Protein AF-A0A7X3FVM3-F1 (afdb_monomer)

Radius of gyration: 12.15 Å; Cα contacts (8 Å, |Δi|>4): 52; chains: 1; bounding box: 27×32×29 Å

Foldseek 3Di:
DDDDPEDEFDPVQLDDDDPCSVVGPGPLLVQLQDPVDDDPDYDYDDDDDDDPSNVVSVVSSVPRDD

pLDDT: mean 78.09, std 10.25, range [43.81, 89.88]

Mean predicted aligned error: 6.64 Å

Sequence (66 aa):
MIRKNTVVIGTQLDNGKGSARRQKWRPTVALTQHEDVVIDRLELLYNGEPTALLDQVMQDIGTVHA

Organism: NCBI:txid2683234

Secondary structure (DSSP, 8-state):
-PPP-EEE--TTTS---TGGGGGS--HHHHGGG-TT---S--EEE--SS--HHHHHHHHHHHT---

Structure (mmCIF, N/CA/C/O backbone):
data_AF-A0A7X3FVM3-F1
#
_entry.id   AF-A0A7X3FVM3-F1
#
loop_
_atom_site.group_PDB
_atom_site.id
_atom_site.type_symbol
_atom_site.label_atom_id
_atom_site.label_alt_id
_atom_site.label_comp_id
_atom_site.label_asym_id
_atom_site.label_entity_id
_atom_site.label_seq_id
_atom_site.pdbx_PDB_ins_code
_atom_site.Cartn_x
_atom_site.Cartn_y
_atom_site.Cartn_z
_atom_site.occupancy
_atom_site.B_iso_or_equiv
_atom_site.auth_seq_id
_atom_site.auth_comp_id
_atom_site.auth_asym_id
_atom_site.auth_atom_id
_atom_site.pdbx_PDB_model_num
ATOM 1 N N . MET A 1 1 ? -3.938 -20.550 17.254 1.00 43.81 1 MET A N 1
ATOM 2 C CA . MET A 1 1 ? -3.170 -20.143 16.055 1.00 43.81 1 MET A CA 1
ATOM 3 C C . MET A 1 1 ? -3.355 -18.650 15.861 1.00 43.81 1 MET A C 1
ATOM 5 O O . MET A 1 1 ? -4.492 -18.225 15.707 1.00 43.81 1 MET A O 1
ATOM 9 N N . ILE A 1 2 ? -2.281 -17.861 15.909 1.00 58.06 2 ILE A N 1
ATOM 10 C CA . ILE A 1 2 ? -2.337 -16.438 15.548 1.00 58.06 2 ILE A CA 1
ATOM 11 C C . ILE A 1 2 ? -2.418 -16.377 14.021 1.00 58.06 2 ILE A C 1
ATOM 13 O O . ILE A 1 2 ? -1.524 -16.885 13.342 1.00 58.06 2 ILE A O 1
ATOM 17 N N . ARG A 1 3 ? -3.508 -15.830 13.475 1.00 56.44 3 ARG A N 1
ATOM 18 C CA . ARG A 1 3 ? -3.616 -15.585 12.033 1.00 56.44 3 ARG A CA 1
ATOM 19 C C . ARG A 1 3 ? -2.731 -14.389 11.695 1.00 56.44 3 ARG A C 1
ATOM 21 O O . ARG A 1 3 ? -2.861 -1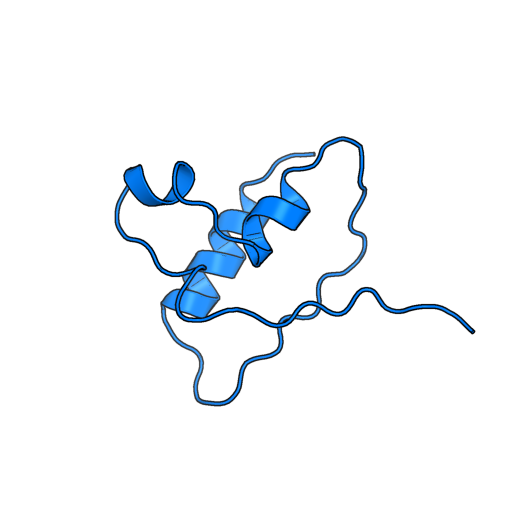3.341 12.314 1.00 56.44 3 ARG A O 1
ATOM 28 N N . LYS A 1 4 ? -1.821 -14.563 10.741 1.00 54.38 4 LYS A N 1
ATOM 29 C CA . LYS A 1 4 ? -1.069 -13.456 10.148 1.00 54.38 4 LYS A CA 1
ATOM 30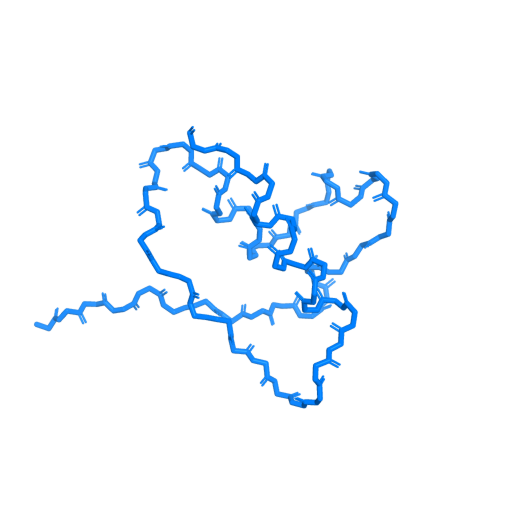 C C . LYS A 1 4 ? -1.859 -12.948 8.948 1.00 54.38 4 LYS A C 1
ATOM 32 O O . LYS A 1 4 ? -2.199 -13.742 8.073 1.00 54.38 4 LYS A O 1
ATOM 37 N N . ASN A 1 5 ? -2.151 -11.652 8.912 1.00 58.28 5 ASN A N 1
ATOM 38 C CA . ASN A 1 5 ? -2.729 -11.009 7.735 1.00 58.28 5 ASN A CA 1
ATOM 39 C C . ASN A 1 5 ? -1.591 -10.698 6.754 1.00 58.28 5 ASN A C 1
ATOM 41 O O . ASN A 1 5 ? -1.030 -9.608 6.751 1.00 58.28 5 ASN A O 1
ATOM 45 N N . THR A 1 6 ? -1.195 -11.699 5.970 1.00 58.03 6 THR A N 1
ATOM 46 C CA . THR A 1 6 ? -0.161 -11.560 4.934 1.00 58.03 6 THR A CA 1
ATOM 47 C C . THR A 1 6 ? -0.806 -11.097 3.626 1.00 58.03 6 THR A C 1
ATOM 49 O O . THR A 1 6 ? -1.800 -11.681 3.193 1.00 58.03 6 THR A O 1
ATOM 52 N N . VAL A 1 7 ? -0.241 -10.069 2.984 1.00 64.81 7 VAL A N 1
ATOM 53 C CA . VAL A 1 7 ? -0.757 -9.493 1.731 1.00 64.81 7 VAL A CA 1
ATOM 54 C C . VAL A 1 7 ? 0.295 -9.629 0.637 1.00 64.81 7 VAL A C 1
ATOM 56 O O . VAL A 1 7 ? 1.437 -9.215 0.785 1.00 64.81 7 VAL A O 1
ATOM 59 N N . VAL A 1 8 ? -0.087 -10.205 -0.497 1.00 64.44 8 VAL A N 1
ATOM 60 C CA . VAL A 1 8 ? 0.784 -10.278 -1.676 1.00 64.44 8 VAL A CA 1
ATOM 61 C C . VAL A 1 8 ? 0.553 -9.035 -2.530 1.00 64.44 8 VAL A C 1
ATOM 63 O O . VAL A 1 8 ? -0.598 -8.668 -2.768 1.00 64.44 8 VAL A O 1
ATOM 66 N N . ILE A 1 9 ? 1.625 -8.394 -3.006 1.00 67.75 9 ILE A N 1
ATOM 67 C CA . ILE A 1 9 ? 1.498 -7.255 -3.925 1.00 67.75 9 ILE A CA 1
ATOM 68 C C . ILE A 1 9 ? 1.057 -7.759 -5.296 1.00 67.75 9 ILE A C 1
ATOM 70 O O . ILE A 1 9 ? 1.743 -8.566 -5.928 1.00 67.75 9 ILE A O 1
ATOM 74 N N . GLY A 1 10 ? -0.056 -7.226 -5.797 1.00 67.06 10 GLY A N 1
ATOM 75 C CA . GLY A 1 10 ? -0.490 -7.452 -7.167 1.00 67.06 10 GLY A CA 1
ATOM 76 C C . GLY A 1 10 ? 0.191 -6.461 -8.106 1.00 67.06 10 GLY A C 1
ATOM 77 O O . GLY A 1 10 ? -0.296 -5.350 -8.293 1.00 67.06 10 GLY A O 1
ATOM 78 N N . THR A 1 11 ? 1.280 -6.858 -8.769 1.00 71.12 11 THR A N 1
ATOM 79 C CA . THR A 1 11 ? 2.078 -5.962 -9.638 1.00 71.12 11 THR A CA 1
ATOM 80 C C . THR A 1 11 ? 1.283 -5.268 -10.752 1.00 71.12 11 THR A C 1
ATOM 82 O O . THR A 1 11 ? 1.696 -4.219 -11.241 1.00 71.12 11 THR A O 1
ATOM 85 N N . GLN A 1 12 ? 0.133 -5.813 -11.157 1.00 76.56 12 GLN A N 1
ATOM 86 C CA . GLN A 1 12 ? -0.711 -5.248 -12.211 1.00 76.56 12 GLN A CA 1
ATOM 87 C C . GLN A 1 12 ? -1.750 -4.241 -11.685 1.00 76.56 12 GLN A C 1
ATOM 89 O O . GLN A 1 12 ? -1.942 -3.167 -12.272 1.00 76.56 12 GLN A O 1
ATOM 94 N N . LEU A 1 13 ? -2.417 -4.556 -10.573 1.00 80.44 13 LEU A N 1
ATOM 95 C CA . LEU A 1 13 ? -3.468 -3.701 -10.019 1.00 80.44 13 LEU A CA 1
ATOM 96 C C . LEU A 1 13 ? -2.887 -2.567 -9.178 1.00 80.44 13 LEU A C 1
ATOM 98 O O . LEU A 1 13 ? -3.339 -1.437 -9.341 1.00 80.44 13 LEU A O 1
ATOM 102 N N . ASP A 1 14 ? -1.821 -2.818 -8.415 1.00 82.81 14 ASP A N 1
ATOM 103 C CA . ASP A 1 14 ? -1.139 -1.799 -7.610 1.00 82.81 14 ASP A CA 1
ATOM 104 C C . ASP A 1 14 ? -0.301 -0.813 -8.441 1.00 82.81 14 ASP A C 1
ATOM 106 O O . ASP A 1 14 ? 0.177 0.192 -7.913 1.00 82.81 14 ASP A O 1
ATOM 110 N N . ASN A 1 15 ? -0.156 -1.042 -9.748 1.00 78.50 15 ASN A N 1
ATOM 111 C CA . ASN A 1 15 ? 0.550 -0.135 -10.649 1.00 78.50 15 ASN A CA 1
ATOM 112 C C . ASN A 1 15 ? -0.310 1.078 -11.049 1.00 78.50 15 ASN A C 1
ATOM 114 O O . ASN A 1 15 ? -1.511 0.962 -11.308 1.00 78.50 15 ASN A O 1
ATOM 118 N N . GLY A 1 16 ? 0.312 2.248 -11.170 1.00 76.06 16 GLY A N 1
ATOM 119 C CA . GLY A 1 16 ? -0.328 3.481 -11.620 1.00 76.06 16 GLY A CA 1
ATOM 120 C C . GLY A 1 16 ? 0.645 4.657 -11.619 1.00 76.06 16 GLY A C 1
ATOM 121 O O . GLY A 1 16 ? 1.599 4.678 -10.847 1.00 76.06 16 GLY A O 1
ATOM 122 N N . LYS A 1 17 ? 0.400 5.654 -12.475 1.00 74.25 17 LYS A N 1
ATOM 123 C CA . LYS A 1 17 ? 1.240 6.856 -12.607 1.00 74.25 17 LYS A CA 1
ATOM 124 C C . LYS A 1 17 ? 0.450 8.123 -12.289 1.00 74.25 17 LYS A C 1
ATOM 126 O O . LYS A 1 17 ? -0.762 8.177 -12.493 1.00 74.25 17 LYS A O 1
ATOM 131 N N . GLY A 1 18 ? 1.157 9.152 -11.824 1.00 80.00 18 GLY A N 1
ATOM 132 C CA . GLY A 1 18 ? 0.584 10.475 -11.570 1.00 80.00 18 GLY A CA 1
ATOM 133 C C . GLY A 1 18 ? -0.448 10.491 -10.439 1.00 80.00 18 GLY A C 1
ATOM 134 O O . GLY A 1 18 ? -0.510 9.570 -9.624 1.00 80.00 18 GLY A O 1
ATOM 135 N N . SER A 1 19 ? -1.245 11.557 -10.375 1.00 77.19 19 SER A N 1
ATOM 136 C CA . SER A 1 19 ? -2.299 11.750 -9.366 1.00 77.19 19 SER A CA 1
ATOM 137 C C . SER A 1 19 ? -3.480 10.789 -9.544 1.00 77.19 19 SER A C 1
ATOM 139 O O . SER A 1 19 ? -4.070 10.358 -8.554 1.00 77.19 19 SER A O 1
ATOM 141 N N . ALA A 1 20 ? -3.772 10.380 -10.784 1.00 79.88 20 ALA A N 1
ATOM 142 C CA . ALA A 1 20 ? -4.857 9.455 -11.122 1.00 79.88 20 ALA A CA 1
ATOM 143 C C . ALA A 1 20 ? -4.713 8.077 -10.451 1.00 79.88 20 ALA A C 1
ATOM 145 O O . ALA A 1 20 ? -5.706 7.385 -10.239 1.00 79.88 20 ALA A O 1
ATOM 146 N N . ARG A 1 21 ? -3.496 7.686 -10.040 1.00 81.25 21 ARG A N 1
ATOM 147 C CA . ARG A 1 21 ? -3.257 6.412 -9.344 1.00 81.25 21 ARG A CA 1
ATOM 148 C C . ARG A 1 21 ? -4.065 6.254 -8.055 1.00 81.25 21 ARG A C 1
ATOM 150 O O . ARG A 1 21 ? -4.371 5.129 -7.687 1.00 81.25 21 ARG A O 1
ATOM 157 N N . ARG A 1 22 ? -4.387 7.361 -7.374 1.00 75.50 22 ARG A N 1
ATOM 158 C CA . ARG A 1 22 ? -5.155 7.350 -6.118 1.00 75.50 22 ARG A CA 1
ATOM 159 C C . ARG A 1 22 ? -6.622 6.984 -6.335 1.00 75.50 22 ARG A C 1
ATOM 161 O O . ARG A 1 22 ? -7.275 6.552 -5.402 1.00 75.50 22 ARG A O 1
ATOM 168 N N . GLN A 1 23 ? -7.119 7.157 -7.559 1.00 78.94 23 GLN A N 1
ATOM 169 C CA . GLN A 1 23 ? -8.491 6.826 -7.946 1.00 78.94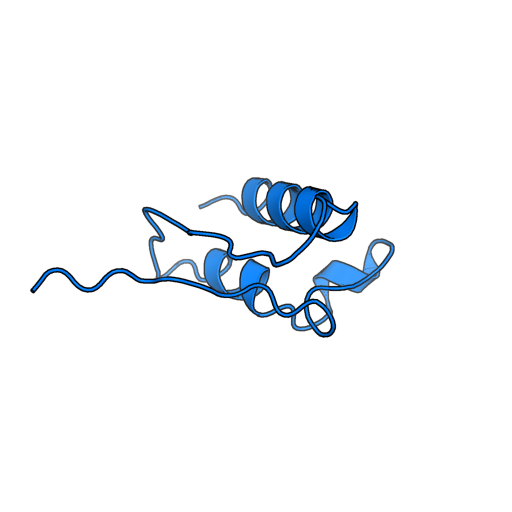 23 GLN A CA 1
ATOM 170 C C . GLN A 1 23 ? -8.605 5.396 -8.497 1.00 78.94 23 GLN A C 1
ATOM 172 O O . GLN A 1 23 ? -9.707 4.893 -8.695 1.00 78.94 23 GLN A O 1
ATOM 177 N N . LYS A 1 24 ? -7.474 4.729 -8.767 1.00 83.56 24 LYS A N 1
ATOM 178 C CA . LYS A 1 24 ? -7.449 3.336 -9.213 1.00 83.56 24 LYS A CA 1
ATOM 179 C C . LYS A 1 24 ? -7.605 2.417 -8.003 1.00 83.56 24 LYS A C 1
ATOM 181 O O . LYS A 1 24 ? -6.958 2.625 -6.980 1.00 83.56 24 LYS A O 1
ATOM 186 N N . TRP A 1 25 ? -8.397 1.359 -8.151 1.00 80.06 25 TRP A N 1
ATOM 187 C CA . TRP A 1 25 ? -8.474 0.309 -7.141 1.00 80.06 25 TRP A CA 1
ATOM 188 C C . TRP A 1 25 ? -7.149 -0.466 -7.079 1.00 80.06 25 TRP A C 1
ATOM 190 O O . TRP A 1 25 ? -6.813 -1.229 -7.988 1.00 80.06 25 TRP A O 1
ATOM 200 N N . ARG A 1 26 ? -6.372 -0.199 -6.023 1.00 88.44 26 ARG A N 1
ATOM 201 C CA . ARG A 1 26 ? -5.043 -0.765 -5.756 1.00 88.44 26 ARG A CA 1
ATOM 202 C C . ARG A 1 26 ? -5.120 -1.571 -4.462 1.00 88.44 26 ARG A C 1
ATOM 204 O O . ARG A 1 26 ? -5.135 -0.960 -3.396 1.00 88.44 26 ARG A O 1
ATOM 211 N N . PRO A 1 27 ? -5.267 -2.901 -4.533 1.00 85.94 27 PRO A N 1
ATOM 212 C CA . PRO A 1 27 ? -5.724 -3.702 -3.403 1.00 85.94 27 PRO A CA 1
ATOM 213 C C . PRO A 1 27 ? -4.787 -3.630 -2.192 1.00 85.94 27 PRO A C 1
ATOM 215 O O . PRO A 1 27 ? -5.278 -3.581 -1.068 1.00 85.94 27 PRO A O 1
ATOM 218 N N . THR A 1 28 ? -3.466 -3.558 -2.387 1.00 87.38 28 THR A N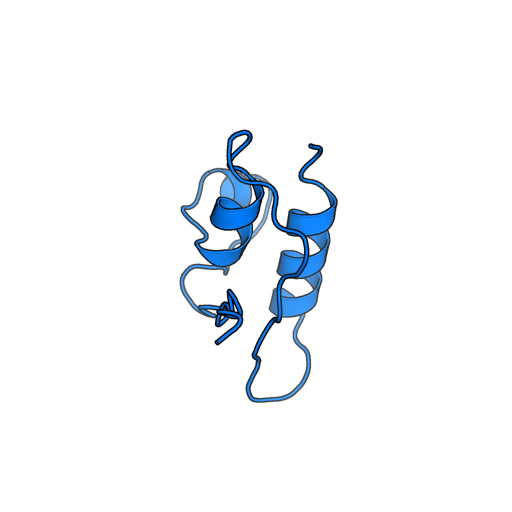 1
ATOM 219 C CA . THR A 1 28 ? -2.524 -3.471 -1.262 1.00 87.38 28 THR A CA 1
ATOM 220 C C . THR A 1 28 ? -2.628 -2.129 -0.535 1.00 87.38 28 THR A C 1
ATOM 222 O O . THR A 1 28 ? -2.590 -2.102 0.691 1.00 87.38 28 THR A O 1
ATOM 225 N N . VAL A 1 29 ? -2.799 -1.025 -1.268 1.00 88.00 29 VAL A N 1
ATOM 226 C CA . VAL A 1 29 ? -2.950 0.317 -0.673 1.00 88.00 29 VAL A CA 1
ATOM 227 C C . VAL A 1 29 ? -4.355 0.520 -0.103 1.00 88.00 29 VAL A C 1
ATOM 229 O O . VAL A 1 29 ? -4.506 1.087 0.969 1.00 88.00 29 VAL A O 1
ATOM 232 N N . ALA A 1 30 ? -5.391 0.032 -0.787 1.00 86.50 30 ALA A N 1
ATOM 233 C CA . ALA A 1 30 ? -6.778 0.156 -0.341 1.00 86.50 30 ALA A CA 1
ATOM 234 C C . ALA A 1 30 ? -7.002 -0.511 1.025 1.00 86.50 30 ALA A C 1
ATOM 236 O O . ALA A 1 30 ? -7.736 0.027 1.845 1.00 86.50 30 ALA A O 1
ATOM 237 N N . LEU A 1 31 ? -6.312 -1.624 1.307 1.00 84.50 31 LEU A N 1
ATOM 238 C CA . LEU A 1 31 ? -6.355 -2.274 2.619 1.00 84.50 31 LEU A CA 1
ATOM 239 C C . LEU A 1 31 ? -5.981 -1.332 3.769 1.00 84.50 31 LEU A C 1
ATOM 241 O O . LEU A 1 31 ? -6.572 -1.438 4.836 1.00 84.50 31 LEU A O 1
ATOM 245 N N . THR A 1 32 ? -5.041 -0.408 3.559 1.00 85.25 32 THR A N 1
ATOM 246 C CA . THR A 1 32 ? -4.596 0.520 4.608 1.00 85.25 32 THR A CA 1
ATOM 247 C C . THR A 1 32 ? -5.463 1.775 4.701 1.00 85.25 32 THR A C 1
ATOM 249 O O . THR A 1 32 ? -5.254 2.566 5.608 1.00 85.25 32 THR A O 1
ATOM 252 N N . GLN A 1 33 ? -6.420 1.967 3.785 1.00 84.88 33 GLN A N 1
ATOM 253 C CA . GLN A 1 33 ? -7.331 3.122 3.730 1.00 84.88 33 GLN A CA 1
ATOM 254 C C . GLN A 1 33 ? -8.653 2.901 4.474 1.00 84.88 33 GLN A C 1
ATOM 256 O O . GLN A 1 33 ? -9.481 3.806 4.526 1.00 84.88 33 GLN A O 1
ATOM 261 N N . HIS A 1 34 ? -8.877 1.708 5.025 1.00 84.38 34 HIS A N 1
ATOM 262 C CA . HIS A 1 34 ? -10.074 1.410 5.803 1.00 84.38 34 HIS A CA 1
ATOM 263 C C . HIS A 1 34 ? -9.909 1.892 7.250 1.00 84.38 34 HIS A C 1
ATOM 265 O O . HIS A 1 34 ? -9.214 1.250 8.030 1.00 84.38 34 HIS A O 1
ATOM 271 N N . GLU A 1 35 ? -10.590 2.981 7.615 1.00 80.50 35 GLU A N 1
ATOM 272 C CA . GLU A 1 35 ? -10.545 3.575 8.966 1.00 80.50 35 GLU A CA 1
ATOM 273 C C . GLU A 1 35 ? -10.993 2.593 10.067 1.00 80.50 35 GLU A C 1
ATOM 275 O O . GLU A 1 35 ? -10.454 2.592 11.171 1.00 80.50 35 GLU A O 1
ATOM 280 N N . ASP A 1 36 ? -11.921 1.688 9.745 1.00 83.38 36 ASP A N 1
ATOM 281 C CA . ASP A 1 36 ? -12.441 0.684 10.683 1.00 83.38 36 ASP A CA 1
ATOM 282 C C . ASP A 1 36 ? -11.492 -0.512 10.902 1.00 83.38 36 ASP A C 1
ATOM 284 O O . ASP A 1 36 ? -11.786 -1.410 11.697 1.00 83.38 36 ASP A O 1
ATOM 288 N N . VAL A 1 37 ? -10.367 -0.576 10.179 1.00 79.44 37 VAL A N 1
ATOM 289 C CA . VAL A 1 37 ? -9.430 -1.705 10.217 1.00 79.44 37 VAL A CA 1
ATOM 290 C C . VAL A 1 37 ? -8.027 -1.219 10.556 1.00 79.44 37 VAL A C 1
ATOM 292 O O . VAL A 1 37 ? -7.285 -0.730 9.709 1.00 79.44 37 VAL A O 1
ATOM 295 N N . VAL A 1 38 ? -7.610 -1.455 11.800 1.00 79.00 38 VAL A N 1
ATOM 296 C CA . VAL A 1 38 ? -6.233 -1.187 12.228 1.00 79.00 38 VAL A CA 1
ATOM 297 C C . VAL A 1 38 ? -5.310 -2.296 11.722 1.00 79.00 38 VAL A C 1
ATOM 299 O O . VAL A 1 38 ? -5.382 -3.444 12.171 1.00 79.00 38 VAL A O 1
ATOM 302 N N . ILE A 1 39 ? -4.420 -1.952 10.791 1.00 78.50 39 ILE A N 1
ATOM 303 C CA . ILE A 1 39 ? -3.372 -2.853 10.304 1.00 78.50 39 ILE A CA 1
ATOM 304 C C . ILE A 1 39 ? -2.095 -2.622 11.116 1.00 78.50 39 ILE A C 1
ATOM 306 O O . ILE A 1 39 ? -1.361 -1.671 10.879 1.00 78.50 39 ILE A O 1
ATOM 310 N N . ASP A 1 40 ? -1.813 -3.529 12.052 1.00 78.19 40 ASP A N 1
ATOM 311 C CA . ASP A 1 40 ? -0.589 -3.508 12.873 1.00 78.19 40 ASP A CA 1
ATOM 312 C C . ASP A 1 40 ? 0.671 -3.863 12.060 1.00 78.19 40 ASP A C 1
ATOM 314 O O . ASP A 1 40 ? 1.751 -3.311 12.263 1.00 78.19 40 ASP A O 1
ATOM 318 N N . ARG A 1 41 ? 0.531 -4.775 11.088 1.00 80.69 41 ARG A N 1
ATOM 319 C CA . ARG A 1 41 ? 1.638 -5.230 10.246 1.00 80.69 41 ARG A CA 1
ATOM 320 C C . ARG A 1 41 ? 1.165 -5.631 8.857 1.00 80.69 41 ARG A C 1
ATOM 322 O O . ARG A 1 41 ? 0.250 -6.439 8.719 1.00 80.69 41 ARG A O 1
ATOM 329 N N . LEU A 1 42 ? 1.874 -5.142 7.842 1.00 81.81 42 LEU A N 1
ATOM 330 C CA . LEU A 1 42 ? 1.709 -5.537 6.447 1.00 81.81 42 LEU A CA 1
ATOM 331 C C . L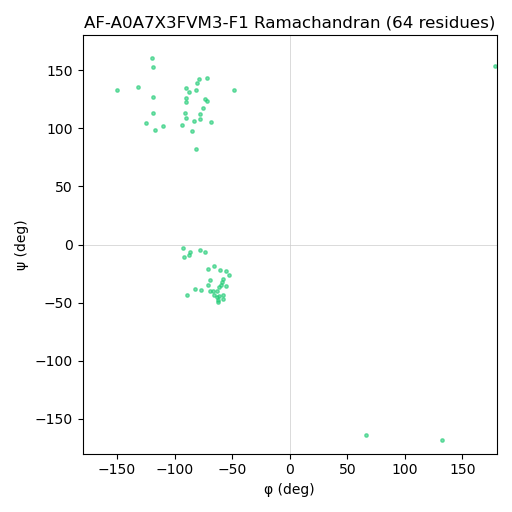EU A 1 42 ? 3.017 -6.156 5.939 1.00 81.81 42 LEU A C 1
ATOM 333 O O . LEU A 1 42 ? 4.043 -5.486 5.847 1.00 81.81 42 LEU A O 1
ATOM 337 N N . GLU A 1 43 ? 3.000 -7.452 5.637 1.00 83.88 43 GLU A N 1
ATOM 338 C CA . GLU A 1 43 ? 4.137 -8.130 5.008 1.00 83.88 43 GLU A CA 1
ATOM 339 C C . GLU A 1 43 ? 3.974 -8.075 3.491 1.00 83.88 43 GLU A C 1
ATOM 341 O O . GLU A 1 43 ? 3.058 -8.697 2.964 1.00 83.88 43 GLU A O 1
ATOM 346 N N . LEU A 1 44 ? 4.854 -7.344 2.805 1.00 82.31 44 LEU A N 1
ATOM 347 C CA . LEU A 1 44 ? 4.854 -7.221 1.349 1.00 82.31 44 LEU A CA 1
ATOM 348 C C . LEU A 1 44 ? 5.721 -8.320 0.730 1.00 82.31 44 LEU A C 1
ATOM 350 O O . LEU A 1 44 ? 6.946 -8.292 0.838 1.00 82.31 44 LEU A O 1
ATOM 354 N N . LEU A 1 45 ? 5.086 -9.289 0.071 1.00 81.25 45 LEU A N 1
ATOM 355 C CA . LEU A 1 45 ? 5.797 -10.335 -0.663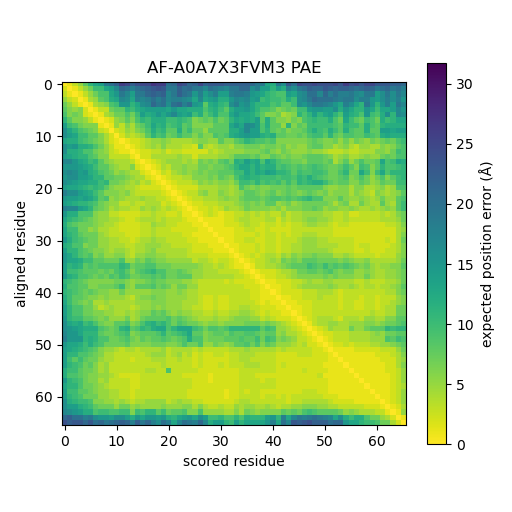 1.00 81.25 45 LEU A CA 1
ATOM 356 C C . LEU A 1 45 ? 6.026 -9.900 -2.112 1.00 81.25 45 LEU A C 1
ATOM 358 O O . LEU A 1 45 ? 5.075 -9.615 -2.842 1.00 81.25 45 LEU A O 1
ATOM 362 N N . TYR A 1 46 ? 7.292 -9.880 -2.520 1.00 77.69 46 TYR A N 1
ATOM 363 C CA . TYR A 1 46 ? 7.728 -9.552 -3.872 1.00 77.69 46 TYR A CA 1
ATOM 364 C C . TYR A 1 46 ? 8.721 -10.611 -4.359 1.00 77.69 46 TYR A C 1
ATOM 366 O O . TYR A 1 46 ? 9.600 -11.027 -3.608 1.00 77.69 46 TYR A O 1
ATOM 374 N N . ASN A 1 47 ? 8.566 -11.067 -5.603 1.00 76.81 47 ASN A N 1
ATOM 375 C CA . ASN A 1 47 ? 9.463 -12.044 -6.216 1.00 76.81 47 ASN A CA 1
ATOM 376 C C . ASN A 1 47 ? 10.294 -11.358 -7.308 1.00 76.81 47 ASN A C 1
ATOM 378 O O . ASN A 1 47 ? 9.779 -11.100 -8.396 1.00 76.81 47 ASN A O 1
ATOM 382 N N . GLY A 1 48 ? 11.553 -11.051 -6.997 1.00 80.38 48 GLY A N 1
ATOM 383 C CA . GLY A 1 48 ? 12.491 -10.356 -7.880 1.00 80.38 48 GLY A CA 1
ATOM 384 C C . GLY A 1 48 ? 13.211 -9.204 -7.178 1.00 80.38 48 GLY A C 1
ATOM 385 O O . GLY A 1 48 ? 13.115 -9.048 -5.962 1.00 80.38 48 GLY A O 1
ATOM 386 N N . GLU A 1 49 ? 13.898 -8.377 -7.961 1.00 81.81 49 GLU A N 1
ATOM 387 C CA . GLU A 1 49 ? 14.585 -7.183 -7.457 1.00 81.81 49 GLU A CA 1
ATOM 388 C C . GLU A 1 49 ? 13.600 -6.072 -7.067 1.00 81.81 49 GLU A C 1
ATOM 390 O O . GLU A 1 49 ? 12.611 -5.874 -7.778 1.00 81.81 49 GLU A O 1
ATOM 395 N N . PRO A 1 50 ? 13.860 -5.302 -5.993 1.00 76.38 50 PRO A N 1
ATOM 396 C CA . PRO A 1 50 ? 13.055 -4.137 -5.646 1.00 76.38 50 PRO A CA 1
ATOM 397 C C . PRO A 1 50 ? 12.829 -3.229 -6.859 1.00 76.38 50 PRO A C 1
ATOM 399 O O . PRO A 1 50 ? 13.749 -2.910 -7.611 1.00 76.38 50 PRO A O 1
ATOM 402 N N . THR A 1 51 ? 11.581 -2.813 -7.059 1.00 85.19 51 THR A N 1
ATOM 403 C CA . THR A 1 51 ? 11.199 -1.955 -8.185 1.00 85.19 51 THR A CA 1
ATOM 404 C C . THR A 1 51 ? 10.618 -0.649 -7.684 1.00 85.19 51 THR A C 1
ATOM 406 O O . THR A 1 51 ? 10.067 -0.585 -6.589 1.00 85.19 51 THR A O 1
ATOM 409 N N . ALA A 1 52 ? 10.610 0.364 -8.552 1.00 87.31 52 ALA A N 1
ATOM 410 C CA . ALA A 1 52 ? 9.922 1.625 -8.286 1.00 87.31 52 ALA A CA 1
ATOM 411 C C . ALA A 1 52 ? 8.445 1.434 -7.883 1.00 87.31 52 ALA A C 1
ATOM 413 O O . ALA A 1 52 ? 7.889 2.262 -7.170 1.00 87.31 52 ALA A O 1
ATOM 414 N N . LEU A 1 53 ? 7.804 0.337 -8.310 1.00 85.44 53 LEU A N 1
ATOM 415 C CA . LEU A 1 53 ? 6.451 -0.003 -7.877 1.00 85.44 53 LEU A CA 1
ATOM 416 C C . LEU A 1 53 ? 6.390 -0.336 -6.381 1.00 85.44 53 LEU A C 1
ATOM 418 O O . LEU A 1 53 ? 5.463 0.106 -5.709 1.00 85.44 53 LEU A O 1
ATOM 422 N N . LEU A 1 54 ? 7.354 -1.107 -5.872 1.00 87.06 54 LEU A N 1
ATOM 423 C CA . LEU A 1 54 ? 7.431 -1.464 -4.457 1.00 87.06 54 LEU A CA 1
ATOM 424 C C . LEU A 1 54 ? 7.617 -0.204 -3.605 1.00 87.06 54 LEU A C 1
ATOM 426 O O . LEU A 1 54 ? 6.826 0.028 -2.692 1.00 87.06 54 LEU A O 1
ATOM 430 N N . ASP A 1 55 ? 8.576 0.646 -3.977 1.00 88.62 55 ASP A N 1
ATOM 431 C CA . ASP A 1 55 ? 8.831 1.920 -3.295 1.00 88.62 55 ASP A CA 1
ATOM 432 C C . ASP A 1 55 ? 7.587 2.811 -3.296 1.00 88.62 55 ASP A C 1
ATOM 434 O O . ASP A 1 55 ? 7.206 3.381 -2.275 1.00 88.62 55 ASP A O 1
ATOM 438 N N . GLN A 1 56 ? 6.903 2.893 -4.438 1.00 88.75 56 GLN A N 1
ATOM 439 C CA . GLN A 1 56 ? 5.694 3.691 -4.578 1.00 88.75 56 GLN A CA 1
ATOM 440 C C . GLN A 1 56 ? 4.535 3.146 -3.733 1.00 88.75 56 GLN A C 1
ATOM 442 O O . GLN A 1 56 ? 3.798 3.929 -3.138 1.00 88.75 56 GLN A O 1
ATOM 447 N N . VAL A 1 57 ? 4.352 1.824 -3.661 1.00 87.75 57 VAL A N 1
ATOM 448 C CA . VAL A 1 57 ? 3.342 1.202 -2.788 1.00 87.75 57 VAL A CA 1
ATOM 449 C C . VAL A 1 57 ? 3.653 1.499 -1.322 1.00 87.75 57 VAL A C 1
ATOM 451 O O . VAL A 1 57 ? 2.755 1.917 -0.596 1.00 87.75 57 VAL A O 1
ATOM 454 N N . MET A 1 58 ? 4.913 1.362 -0.901 1.00 88.19 58 MET A N 1
ATOM 455 C CA . MET A 1 58 ? 5.340 1.675 0.467 1.00 88.19 58 MET A CA 1
ATOM 456 C C . MET A 1 58 ? 5.115 3.149 0.820 1.00 88.19 58 MET A C 1
ATOM 458 O O . MET A 1 58 ? 4.593 3.450 1.892 1.00 88.19 58 MET A O 1
ATOM 462 N N . GLN A 1 59 ? 5.458 4.068 -0.087 1.00 89.88 59 GLN A N 1
ATOM 463 C CA . GLN A 1 59 ? 5.195 5.496 0.092 1.00 89.88 59 GLN A CA 1
ATOM 464 C C . GLN A 1 59 ? 3.701 5.787 0.193 1.00 89.88 59 GLN A C 1
ATOM 466 O O . GLN A 1 59 ? 3.280 6.493 1.103 1.00 89.88 59 GLN A O 1
ATOM 471 N N . ASP A 1 60 ? 2.895 5.240 -0.719 1.00 88.62 60 ASP A N 1
ATOM 472 C CA . ASP A 1 60 ? 1.459 5.495 -0.722 1.00 88.62 60 ASP A CA 1
ATOM 473 C C . ASP A 1 60 ? 0.807 4.962 0.571 1.00 88.62 60 ASP A C 1
ATOM 475 O O . ASP A 1 60 ? 0.012 5.690 1.160 1.00 88.62 60 ASP A O 1
ATOM 479 N N . ILE A 1 61 ? 1.204 3.783 1.074 1.00 87.88 61 ILE A N 1
ATOM 480 C CA . ILE A 1 61 ? 0.780 3.264 2.391 1.00 87.88 61 ILE A CA 1
ATOM 481 C C . ILE A 1 61 ? 1.162 4.229 3.519 1.00 87.88 61 ILE A C 1
ATOM 483 O O . ILE A 1 61 ? 0.319 4.562 4.343 1.00 87.88 61 ILE A O 1
ATOM 487 N N . GLY A 1 62 ? 2.405 4.723 3.537 1.00 85.88 62 GLY A N 1
ATOM 488 C CA . GLY A 1 62 ? 2.877 5.655 4.567 1.00 85.88 62 GLY A CA 1
ATOM 489 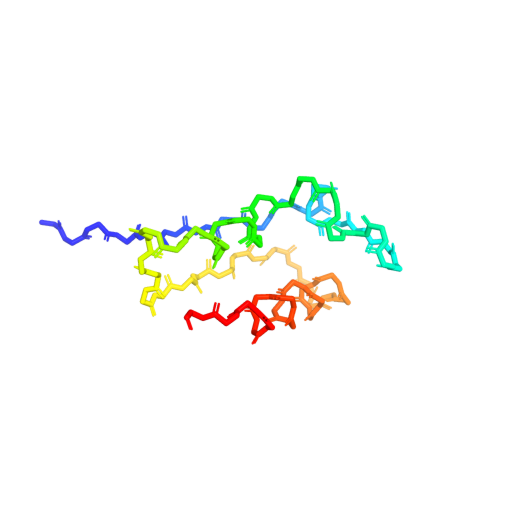C C . GLY A 1 62 ? 2.186 7.025 4.546 1.00 85.88 62 GLY A C 1
ATOM 490 O O . GLY A 1 62 ? 2.236 7.745 5.537 1.00 85.88 62 GLY A O 1
ATOM 491 N N . THR A 1 63 ? 1.540 7.395 3.433 1.00 85.31 63 THR A N 1
ATOM 492 C CA . THR A 1 63 ? 0.731 8.626 3.335 1.00 85.31 63 THR A CA 1
ATOM 493 C C . THR A 1 63 ? -0.717 8.449 3.774 1.00 85.31 63 THR A C 1
ATOM 495 O O . THR A 1 63 ? -1.441 9.440 3.872 1.00 85.31 63 THR A O 1
ATOM 498 N N . VAL A 1 64 ? -1.164 7.213 4.009 1.00 77.25 64 VAL A N 1
ATOM 499 C CA . VAL A 1 64 ? -2.485 6.980 4.580 1.00 77.25 64 VAL A CA 1
ATOM 500 C C . VAL A 1 64 ? -2.392 7.253 6.077 1.00 77.25 64 VAL A C 1
ATOM 502 O O . VAL A 1 64 ? -1.744 6.520 6.818 1.00 77.25 64 VAL A O 1
ATOM 505 N N . HIS A 1 65 ? -2.981 8.365 6.501 1.00 60.72 65 HIS A N 1
ATOM 506 C CA . HIS A 1 65 ? -3.085 8.722 7.908 1.00 60.72 65 HIS A CA 1
ATOM 507 C C . HIS A 1 65 ? -4.263 7.962 8.529 1.00 60.72 65 HIS A C 1
ATOM 509 O O . HIS A 1 65 ? -5.332 7.913 7.921 1.00 60.72 65 HIS A O 1
ATOM 515 N N . ALA A 1 66 ? -4.027 7.363 9.698 1.00 53.69 66 ALA A N 1
ATOM 516 C CA . A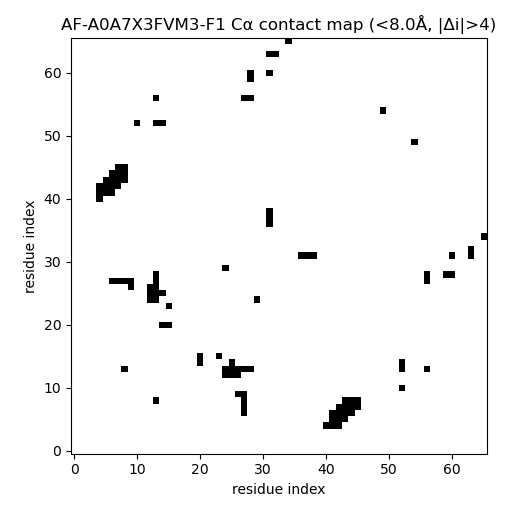LA A 1 66 ? -5.063 6.837 10.587 1.00 53.69 66 ALA A CA 1
ATOM 517 C C . ALA A 1 66 ? -5.709 7.965 11.403 1.00 53.69 66 ALA A C 1
ATOM 519 O O . ALA A 1 66 ? -5.010 8.980 11.648 1.00 53.69 66 ALA A O 1
#

Solvent-accessible surface area (backbone atoms only — not comparable to full-atom values): 4467 Å² total; per-residue (Å²): 132,89,84,76,71,72,48,70,62,51,78,75,51,60,53,70,66,80,79,65,35,79,78,47,80,23,68,69,51,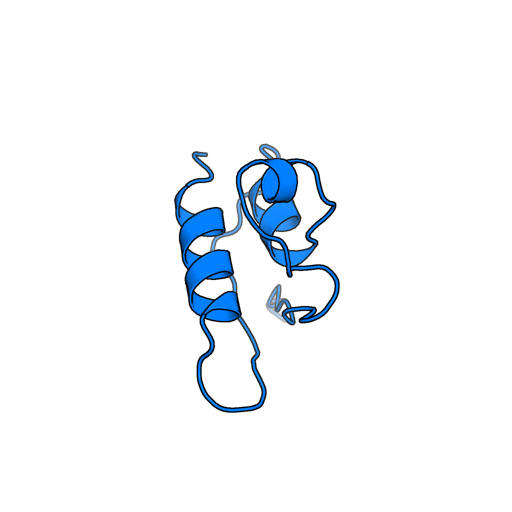52,60,64,66,39,87,94,50,88,77,91,64,80,51,80,53,76,92,75,77,93,44,75,65,57,56,48,50,55,51,56,44,73,67,49,79,130

InterPro domains:
  IPR009715 Regulator of RNA terminal phosphate cyclase [PF06956] (8-64)